Protein AF-A0A1Q7WEB6-F1 (afdb_monomer)

pLDDT: mean 89.27, std 8.15, range [55.03, 96.5]

Mean predicted aligned error: 5.48 Å

Structure (mmCIF, N/CA/C/O backbone):
data_AF-A0A1Q7WEB6-F1
#
_entry.id   AF-A0A1Q7WEB6-F1
#
loop_
_atom_site.group_PDB
_atom_site.id
_atom_site.type_symbol
_atom_site.label_atom_id
_atom_site.label_alt_id
_atom_site.label_comp_id
_atom_site.label_asym_id
_atom_site.label_entity_id
_atom_site.label_seq_id
_atom_site.pdbx_PDB_ins_code
_atom_site.Cartn_x
_atom_site.Cartn_y
_atom_site.Cartn_z
_atom_site.occupancy
_atom_site.B_iso_or_equiv
_atom_site.auth_seq_id
_atom_site.auth_comp_id
_atom_site.auth_asym_id
_atom_site.auth_atom_id
_atom_site.pdbx_PDB_model_num
ATOM 1 N N . MET A 1 1 ? 14.127 -19.892 -18.894 1.00 55.59 1 MET A N 1
ATOM 2 C CA . MET A 1 1 ? 14.675 -19.316 -17.646 1.00 55.59 1 MET A CA 1
ATOM 3 C C . MET A 1 1 ? 16.144 -19.717 -17.488 1.00 55.59 1 MET A C 1
ATOM 5 O O . MET A 1 1 ? 16.453 -20.627 -16.736 1.00 55.59 1 MET A O 1
ATOM 9 N N . ARG A 1 2 ? 17.054 -19.135 -18.277 1.00 55.56 2 ARG A N 1
ATOM 10 C CA . ARG A 1 2 ? 18.505 -19.383 -18.141 1.00 55.56 2 ARG A CA 1
ATOM 11 C C . ARG A 1 2 ? 19.378 -18.176 -18.526 1.00 55.56 2 ARG A C 1
ATOM 13 O O . ARG A 1 2 ? 20.579 -18.336 -18.559 1.00 55.56 2 ARG A O 1
ATOM 20 N N . GLY A 1 3 ? 18.777 -17.007 -18.795 1.00 78.19 3 GLY A N 1
ATOM 21 C CA . GLY A 1 3 ? 19.491 -15.798 -19.241 1.00 78.19 3 GLY A CA 1
ATOM 22 C C . GLY A 1 3 ? 19.428 -14.608 -18.278 1.00 78.19 3 GLY A C 1
ATOM 23 O O . GLY A 1 3 ? 20.359 -13.831 -18.250 1.00 78.19 3 GLY A O 1
ATOM 24 N N . ILE A 1 4 ? 18.409 -14.502 -17.411 1.00 83.44 4 ILE A N 1
ATOM 25 C CA . ILE A 1 4 ? 18.219 -13.310 -16.551 1.00 83.44 4 ILE A CA 1
ATOM 26 C C . ILE A 1 4 ? 19.431 -13.049 -15.643 1.00 83.44 4 ILE A C 1
ATOM 28 O O . ILE A 1 4 ? 19.834 -11.904 -15.470 1.00 83.44 4 ILE A O 1
ATOM 32 N N . ILE A 1 5 ? 20.013 -14.104 -15.059 1.00 87.19 5 ILE A N 1
ATOM 33 C CA . ILE A 1 5 ? 21.192 -13.957 -14.194 1.00 87.19 5 ILE A CA 1
ATOM 34 C C . ILE A 1 5 ? 22.428 -13.592 -15.022 1.00 87.19 5 ILE A C 1
ATOM 36 O O . ILE A 1 5 ? 23.179 -12.717 -14.607 1.00 87.19 5 ILE A O 1
ATOM 40 N N . ASP A 1 6 ? 22.622 -14.215 -16.184 1.00 90.56 6 ASP A N 1
ATOM 41 C CA . ASP A 1 6 ? 23.774 -13.943 -17.051 1.00 90.56 6 ASP A CA 1
ATOM 42 C C . ASP A 1 6 ? 23.718 -12.515 -17.620 1.00 90.56 6 ASP A C 1
ATOM 44 O O . ASP A 1 6 ? 24.719 -11.799 -17.578 1.00 90.56 6 ASP A O 1
ATOM 48 N N . ASP A 1 7 ? 22.535 -12.073 -18.057 1.00 87.38 7 ASP A N 1
ATOM 49 C CA . ASP A 1 7 ? 22.266 -10.708 -18.513 1.00 87.38 7 ASP A CA 1
ATOM 50 C C . ASP A 1 7 ? 22.545 -9.708 -17.381 1.00 87.38 7 ASP A C 1
ATOM 52 O O . ASP A 1 7 ? 23.310 -8.762 -17.565 1.00 87.38 7 ASP A O 1
ATOM 56 N N . TYR A 1 8 ? 22.025 -9.967 -16.173 1.00 87.94 8 TYR A N 1
ATOM 57 C CA . TYR A 1 8 ? 22.256 -9.117 -15.002 1.00 87.94 8 TYR A CA 1
ATOM 58 C C . TYR A 1 8 ? 23.740 -9.024 -14.610 1.00 87.94 8 TYR A C 1
ATOM 60 O O . TYR A 1 8 ? 24.240 -7.934 -14.337 1.00 87.94 8 TYR A O 1
ATOM 68 N N . VAL A 1 9 ? 24.466 -10.149 -14.591 1.00 92.69 9 VAL A N 1
ATOM 69 C CA . VAL A 1 9 ? 25.911 -10.187 -14.287 1.00 92.69 9 VAL A CA 1
ATOM 70 C C . VAL A 1 9 ? 26.729 -9.480 -15.380 1.00 92.69 9 VAL A C 1
ATOM 72 O O . VAL A 1 9 ? 27.786 -8.899 -15.101 1.00 92.69 9 VAL A O 1
ATOM 75 N N . GLY A 1 10 ? 26.244 -9.503 -16.624 1.00 92.75 10 GLY A N 1
ATOM 76 C CA . GLY A 1 10 ? 26.824 -8.790 -17.759 1.00 92.75 10 GLY A CA 1
ATOM 77 C C . GLY A 1 10 ? 26.632 -7.271 -17.708 1.00 92.75 10 GLY A C 1
ATOM 78 O O . GLY A 1 10 ? 27.505 -6.542 -18.193 1.00 92.75 10 GLY A O 1
ATOM 79 N N . THR A 1 11 ? 25.548 -6.783 -17.098 1.00 92.38 11 THR A N 1
ATOM 80 C CA . THR A 1 11 ? 25.208 -5.355 -17.028 1.00 92.38 11 THR A CA 1
ATOM 81 C C . THR A 1 11 ? 26.293 -4.533 -16.330 1.00 92.38 11 THR A C 1
ATOM 83 O O . THR A 1 11 ? 26.743 -4.834 -15.224 1.00 92.38 11 THR A O 1
ATOM 86 N N . LYS A 1 12 ? 26.737 -3.458 -16.995 1.00 93.25 12 LYS A N 1
ATOM 87 C CA . LYS A 1 12 ? 27.747 -2.515 -16.474 1.00 93.25 12 LYS A CA 1
ATOM 88 C C . LYS A 1 12 ? 27.175 -1.153 -16.086 1.00 93.25 12 LYS A C 1
ATOM 90 O O . LYS A 1 12 ? 27.817 -0.432 -15.330 1.00 93.25 12 LYS A O 1
ATOM 95 N N . ASP A 1 13 ? 25.994 -0.809 -16.593 1.00 91.88 13 ASP A N 1
ATOM 96 C CA . ASP A 1 13 ? 25.317 0.465 -16.345 1.00 91.88 13 ASP A CA 1
ATOM 97 C C . ASP A 1 13 ? 24.003 0.219 -15.595 1.00 91.88 13 ASP A C 1
ATOM 99 O O . ASP A 1 13 ? 23.059 -0.329 -16.154 1.00 91.88 13 ASP A O 1
ATOM 103 N N . PHE A 1 14 ? 23.951 0.657 -14.337 1.00 91.19 14 PHE A N 1
ATOM 104 C CA . PHE A 1 14 ? 22.766 0.587 -13.473 1.00 91.19 14 PHE A CA 1
ATOM 105 C C . PHE A 1 14 ? 22.119 1.964 -13.248 1.00 91.19 14 PHE A C 1
ATOM 107 O O . PHE A 1 14 ? 21.336 2.145 -12.318 1.00 91.19 14 PHE A O 1
ATOM 114 N N . SER A 1 15 ? 22.446 2.963 -14.077 1.00 93.94 15 SER A N 1
ATOM 115 C CA . SER A 1 15 ? 21.896 4.322 -13.947 1.00 93.94 15 SER A CA 1
ATOM 116 C C . SER A 1 15 ? 20.434 4.446 -14.393 1.00 93.94 15 SER A C 1
ATOM 118 O O . SER A 1 15 ? 19.784 5.449 -14.096 1.00 93.94 15 SER A O 1
ATOM 120 N N . ARG A 1 16 ? 19.900 3.434 -15.087 1.00 88.69 16 ARG A N 1
ATOM 121 C CA . ARG A 1 16 ? 18.521 3.392 -15.584 1.00 88.69 16 ARG A CA 1
ATOM 122 C C . ARG A 1 16 ? 17.807 2.130 -15.112 1.00 88.69 16 ARG A C 1
ATOM 124 O O . ARG A 1 16 ? 18.404 1.060 -15.054 1.00 88.69 16 ARG A O 1
ATOM 131 N N . ALA A 1 17 ? 16.512 2.248 -14.839 1.00 87.81 17 ALA A N 1
ATOM 132 C CA . ALA A 1 17 ? 15.658 1.084 -14.636 1.00 87.81 17 ALA A CA 1
ATOM 133 C C . ALA A 1 17 ? 15.267 0.488 -15.998 1.00 87.81 17 ALA A C 1
ATOM 135 O O . ALA A 1 17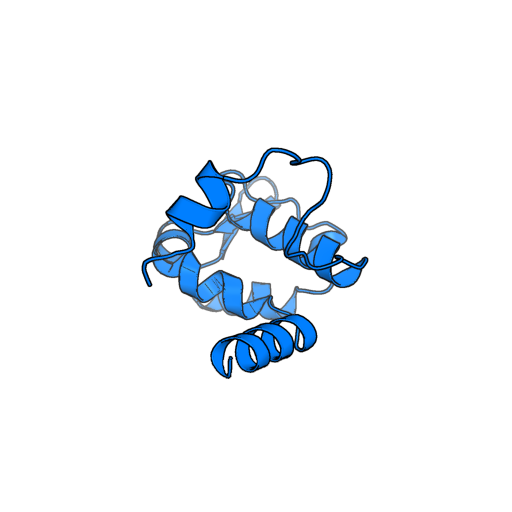 ? 14.751 1.206 -16.855 1.00 87.81 17 ALA A O 1
ATOM 136 N N . GLU A 1 18 ? 15.492 -0.811 -16.196 1.00 85.56 18 GLU A N 1
ATOM 137 C CA . GLU A 1 18 ? 15.058 -1.524 -17.410 1.00 85.56 18 GLU A CA 1
ATOM 138 C C . GLU A 1 18 ? 13.547 -1.775 -17.421 1.00 85.56 18 GLU A C 1
ATOM 140 O O . GLU A 1 18 ? 12.896 -1.700 -18.462 1.00 85.56 18 GLU A O 1
ATOM 145 N N . VAL A 1 19 ? 12.982 -2.036 -16.242 1.00 85.81 19 VAL A N 1
ATOM 146 C CA . VAL A 1 19 ? 11.549 -2.232 -16.029 1.00 85.81 19 VAL A CA 1
ATOM 147 C C . VAL A 1 19 ? 11.118 -1.344 -14.874 1.00 85.81 19 VAL A C 1
ATOM 149 O O . VAL A 1 19 ? 11.743 -1.328 -13.814 1.00 85.81 19 VAL A O 1
ATOM 152 N N . GLY A 1 20 ? 10.039 -0.596 -15.074 1.00 88.19 20 GLY A N 1
ATOM 153 C CA . GLY A 1 20 ? 9.506 0.298 -14.061 1.00 88.19 20 GLY A CA 1
ATOM 154 C C . GLY A 1 20 ? 8.042 0.621 -14.301 1.00 88.19 20 GLY A C 1
ATOM 155 O O . GLY A 1 20 ? 7.513 0.454 -15.399 1.00 88.19 20 GLY A O 1
ATOM 156 N N . TYR A 1 21 ? 7.395 1.102 -13.247 1.00 88.62 21 TYR A N 1
ATOM 157 C CA . TYR A 1 21 ? 6.023 1.580 -13.284 1.00 88.62 21 TYR A CA 1
ATOM 158 C C . TYR A 1 21 ? 5.964 2.928 -12.577 1.00 88.62 21 TYR A C 1
ATOM 160 O O . TYR A 1 21 ? 6.325 3.041 -11.403 1.00 88.62 21 TYR A O 1
ATOM 168 N N . LEU A 1 22 ? 5.551 3.962 -13.309 1.00 91.81 22 LEU A N 1
ATOM 169 C CA . LEU A 1 22 ? 5.429 5.299 -12.749 1.00 91.81 22 LEU A CA 1
ATOM 170 C C . LEU A 1 22 ? 4.170 5.364 -11.880 1.00 91.81 22 LEU A C 1
ATOM 172 O O . LEU A 1 22 ? 3.056 5.148 -12.363 1.00 91.81 22 LEU A O 1
ATOM 176 N N . LEU A 1 23 ? 4.370 5.664 -10.599 1.00 94.75 23 LEU A N 1
ATOM 177 C CA . LEU A 1 23 ? 3.284 5.870 -9.648 1.00 94.75 23 LEU A CA 1
ATOM 178 C C . LEU A 1 23 ? 2.766 7.296 -9.811 1.00 94.75 23 LEU A C 1
ATOM 180 O O . LEU A 1 23 ? 3.527 8.239 -9.602 1.00 94.75 23 LEU A O 1
ATOM 184 N N . ASP A 1 24 ? 1.496 7.450 -10.166 1.00 95.25 24 ASP A N 1
ATOM 185 C CA . ASP A 1 24 ? 0.777 8.716 -10.008 1.00 95.25 24 ASP A CA 1
ATOM 186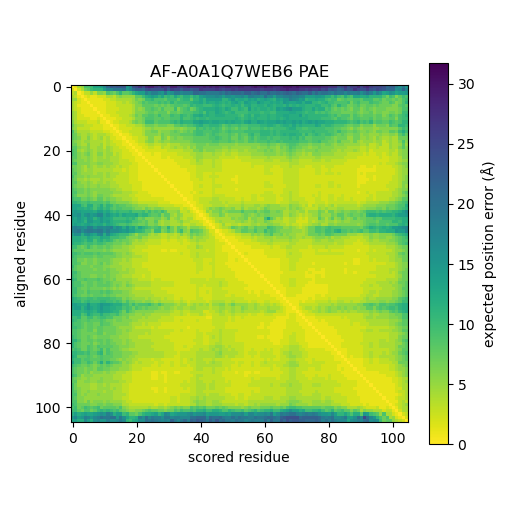 C C . ASP A 1 24 ? 0.356 8.913 -8.539 1.00 95.25 24 ASP A C 1
ATOM 188 O O . ASP A 1 24 ? 0.750 8.145 -7.659 1.00 95.25 24 ASP A O 1
ATOM 192 N N . ASP A 1 25 ? -0.406 9.967 -8.254 1.00 95.00 25 ASP A N 1
ATOM 193 C CA . ASP A 1 25 ? -0.870 10.249 -6.893 1.00 95.00 25 ASP A CA 1
ATOM 194 C C . ASP A 1 25 ? -1.760 9.142 -6.309 1.00 95.00 25 ASP A C 1
ATOM 196 O O . ASP A 1 25 ? -1.630 8.831 -5.124 1.00 95.00 25 ASP A O 1
ATOM 200 N N . ASP A 1 26 ? -2.601 8.495 -7.123 1.00 94.56 26 ASP A N 1
ATOM 201 C CA . ASP A 1 26 ? -3.485 7.414 -6.667 1.00 94.56 26 ASP A CA 1
ATOM 202 C C . ASP A 1 26 ? -2.674 6.168 -6.284 1.00 94.56 26 ASP A C 1
ATOM 204 O O . ASP A 1 26 ? -2.853 5.607 -5.201 1.00 94.56 26 ASP A O 1
ATOM 208 N N . GLU A 1 27 ? -1.704 5.764 -7.107 1.00 96.50 27 GLU A N 1
ATOM 209 C CA . GLU A 1 27 ? -0.851 4.618 -6.765 1.00 96.50 27 GLU A CA 1
ATOM 210 C C . GLU A 1 27 ? 0.105 4.915 -5.619 1.00 96.50 27 GLU A C 1
ATOM 212 O O . GLU A 1 27 ? 0.419 4.022 -4.828 1.00 96.50 27 GLU A O 1
ATOM 217 N N . ARG A 1 28 ? 0.582 6.161 -5.506 1.00 95.25 28 ARG A N 1
ATOM 218 C CA . ARG A 1 28 ? 1.363 6.582 -4.339 1.00 95.25 28 ARG A CA 1
ATOM 219 C C . ARG A 1 28 ? 0.528 6.448 -3.070 1.00 95.25 28 ARG A C 1
ATOM 221 O O . ARG A 1 28 ? 1.027 5.876 -2.104 1.00 95.25 28 ARG A O 1
ATOM 228 N N . ALA A 1 29 ? -0.732 6.886 -3.081 1.00 94.31 29 ALA A N 1
ATOM 229 C CA . ALA A 1 29 ? -1.635 6.735 -1.942 1.00 94.31 29 ALA A CA 1
ATOM 230 C C . ALA A 1 29 ? -1.879 5.257 -1.589 1.00 94.31 29 ALA A C 1
ATOM 232 O O . ALA A 1 29 ? -1.728 4.879 -0.428 1.00 94.31 29 ALA A O 1
ATOM 233 N N .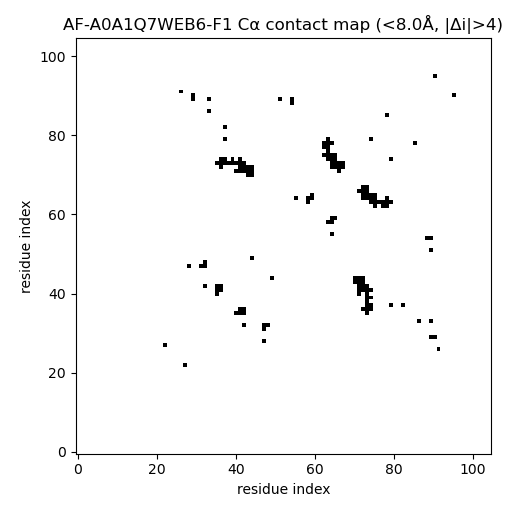 ARG A 1 30 ? -2.154 4.396 -2.581 1.00 95.38 30 ARG A N 1
ATOM 234 C CA . ARG A 1 30 ? -2.302 2.937 -2.381 1.00 95.38 30 ARG A CA 1
ATOM 235 C C . ARG A 1 30 ? -1.045 2.307 -1.794 1.00 95.38 30 ARG A C 1
ATOM 237 O O . ARG A 1 30 ? -1.131 1.489 -0.881 1.00 95.38 30 ARG A O 1
ATOM 244 N N . ARG A 1 31 ? 0.133 2.685 -2.301 1.00 94.31 31 ARG A N 1
ATOM 245 C CA . ARG A 1 31 ? 1.417 2.204 -1.784 1.00 94.31 31 ARG A CA 1
ATOM 246 C C . ARG A 1 31 ? 1.607 2.606 -0.326 1.00 94.31 31 ARG A C 1
ATOM 248 O O . ARG A 1 31 ? 1.965 1.744 0.468 1.00 94.31 31 ARG A O 1
ATOM 255 N N . ILE A 1 32 ? 1.378 3.875 0.015 1.00 93.44 32 ILE A N 1
ATOM 256 C CA . ILE A 1 32 ? 1.518 4.367 1.393 1.00 93.44 32 ILE A CA 1
ATOM 257 C C . ILE A 1 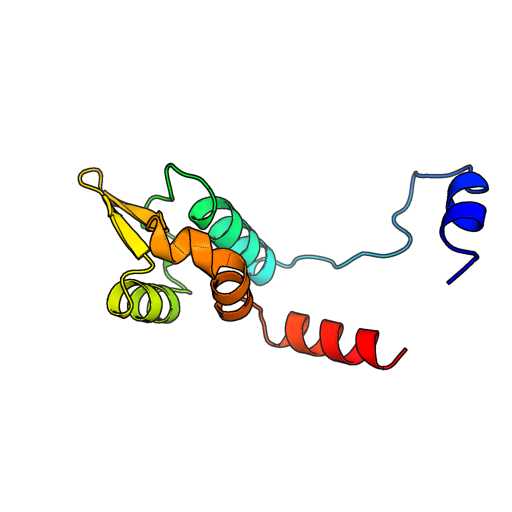32 ? 0.559 3.605 2.310 1.00 93.44 32 ILE A C 1
ATOM 259 O O . ILE A 1 32 ? 1.005 3.048 3.306 1.00 93.44 32 ILE A O 1
ATOM 263 N N . LEU A 1 33 ? -0.715 3.484 1.925 1.00 93.50 33 LEU A N 1
ATOM 264 C CA . LEU A 1 33 ? -1.719 2.720 2.665 1.00 93.50 33 LEU A CA 1
ATOM 265 C C . LEU A 1 33 ? -1.260 1.283 2.953 1.00 93.50 33 LEU A C 1
ATOM 267 O O . LEU A 1 33 ? -1.257 0.851 4.104 1.00 93.50 33 LEU A O 1
ATOM 271 N N . MET A 1 34 ? -0.862 0.539 1.916 1.00 92.25 34 MET A N 1
ATOM 272 C CA . MET A 1 34 ? -0.431 -0.854 2.066 1.00 92.25 34 MET A CA 1
ATOM 273 C C . MET A 1 34 ? 0.830 -0.968 2.926 1.00 92.25 34 MET A C 1
ATOM 275 O O . MET A 1 34 ? 0.902 -1.835 3.792 1.00 92.25 34 MET A O 1
ATOM 279 N N . GLN A 1 35 ? 1.813 -0.087 2.719 1.00 91.44 35 GLN A N 1
ATOM 280 C CA . GLN A 1 35 ? 3.034 -0.069 3.524 1.00 91.44 35 GLN A CA 1
ATOM 281 C C . GLN A 1 35 ? 2.731 0.199 4.996 1.00 91.44 35 GLN A C 1
ATOM 283 O O . GLN A 1 35 ? 3.311 -0.460 5.853 1.00 91.44 35 GLN A O 1
ATOM 288 N N . SER A 1 36 ? 1.813 1.116 5.288 1.00 90.38 36 SER A N 1
ATOM 289 C CA . SER A 1 36 ? 1.409 1.413 6.655 1.00 90.38 36 SER A CA 1
ATOM 290 C C . SER A 1 36 ? 0.611 0.285 7.310 1.00 90.38 36 SER A C 1
ATOM 292 O O . SER A 1 36 ? 0.855 -0.026 8.469 1.00 90.38 36 SER A O 1
ATOM 294 N N . LEU A 1 37 ? -0.300 -0.376 6.586 1.00 87.44 37 LEU A N 1
ATOM 295 C CA . LEU A 1 37 ? -1.059 -1.517 7.121 1.00 87.44 37 LEU A CA 1
ATOM 296 C C . LEU A 1 37 ? -0.168 -2.717 7.468 1.00 87.44 37 LEU A C 1
ATOM 298 O O . LEU A 1 37 ? -0.459 -3.440 8.418 1.00 87.44 37 LEU A O 1
ATOM 302 N N . LEU A 1 38 ? 0.907 -2.928 6.702 1.00 84.06 38 LEU A N 1
ATOM 303 C CA . LEU A 1 38 ? 1.874 -4.008 6.928 1.00 84.06 38 LEU A CA 1
ATOM 304 C C . LEU A 1 38 ? 2.880 -3.696 8.049 1.00 84.06 38 LEU A C 1
ATOM 306 O O 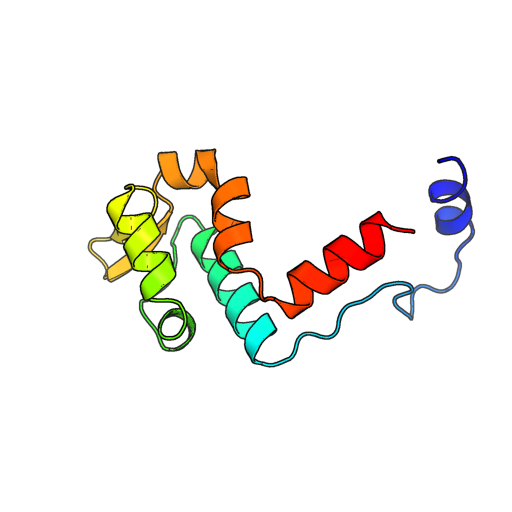. LEU A 1 38 ? 3.618 -4.586 8.472 1.00 84.06 38 LEU A O 1
ATOM 310 N N . GLN A 1 39 ? 2.928 -2.457 8.544 1.00 85.44 39 GLN A N 1
ATOM 311 C CA . GLN A 1 39 ? 3.701 -2.122 9.737 1.00 85.44 39 GLN A CA 1
ATOM 312 C C . GLN A 1 39 ? 2.939 -2.546 10.993 1.00 85.44 39 GLN A C 1
ATOM 314 O O . GLN A 1 39 ? 1.734 -2.343 11.108 1.00 85.44 39 GLN A O 1
ATOM 319 N N . SER A 1 40 ? 3.655 -3.075 11.988 1.00 77.31 40 SER A N 1
ATOM 320 C CA . SER A 1 40 ? 3.053 -3.534 13.250 1.00 77.31 40 SER A CA 1
ATOM 321 C C . SER A 1 40 ? 2.336 -2.426 14.034 1.00 77.31 40 SER A C 1
ATOM 323 O O . SER A 1 40 ? 1.404 -2.709 14.788 1.00 77.31 40 SER A O 1
ATOM 325 N N . ALA A 1 41 ? 2.762 -1.172 13.860 1.00 80.81 41 ALA A N 1
ATOM 326 C CA . ALA A 1 41 ? 2.138 -0.001 14.469 1.00 80.81 41 ALA A CA 1
ATOM 327 C C . ALA A 1 41 ? 0.853 0.454 13.747 1.00 80.81 41 ALA A C 1
ATOM 329 O O . ALA A 1 41 ? 0.031 1.130 14.357 1.00 80.81 41 ALA A O 1
ATOM 330 N N . GLY A 1 42 ? 0.654 0.065 12.482 1.00 86.56 42 GLY A N 1
ATOM 331 C CA . GLY A 1 42 ? -0.453 0.542 11.653 1.00 86.56 42 GLY A CA 1
ATOM 332 C C . GLY A 1 42 ? -0.304 1.992 11.185 1.00 86.56 42 GLY A C 1
ATOM 333 O O . GLY A 1 42 ? 0.800 2.520 11.063 1.00 86.56 42 GLY A O 1
ATOM 334 N N . MET A 1 43 ? -1.438 2.636 10.907 1.00 87.44 43 MET A N 1
ATOM 335 C CA . MET A 1 43 ? -1.535 4.048 10.510 1.00 87.44 43 MET A CA 1
ATOM 336 C C . MET A 1 43 ? -2.604 4.792 11.287 1.00 87.44 43 MET A C 1
ATOM 338 O O . MET A 1 43 ? -3.609 4.216 11.684 1.00 87.44 43 MET A O 1
ATOM 342 N N . GLU A 1 44 ? -2.446 6.105 11.414 1.00 86.19 44 GLU A N 1
ATOM 343 C CA . GLU A 1 44 ? -3.552 6.963 11.826 1.00 86.19 44 GLU A CA 1
ATOM 344 C C . GLU A 1 44 ? -4.648 6.955 10.755 1.00 86.19 44 GLU A C 1
ATOM 346 O O . GLU A 1 44 ? -4.378 6.829 9.555 1.00 86.19 44 GLU A O 1
ATOM 351 N N . GLN A 1 45 ? -5.900 7.133 11.178 1.00 76.69 45 GLN A N 1
ATOM 352 C CA . GLN A 1 45 ? -7.032 7.280 10.267 1.00 76.69 45 GLN A CA 1
ATOM 353 C C . GLN A 1 45 ? -7.014 8.685 9.627 1.00 76.69 45 GLN A C 1
ATOM 355 O O . GLN A 1 45 ? -7.793 9.571 9.964 1.00 76.69 45 GLN A O 1
ATOM 360 N N . GLY A 1 46 ? -6.046 8.906 8.737 1.00 80.88 46 GLY A N 1
ATOM 361 C CA . GLY A 1 46 ? -5.774 10.183 8.078 1.00 80.88 46 GLY A CA 1
ATOM 362 C C . GLY A 1 46 ? -6.276 10.254 6.634 1.00 80.88 46 GLY A C 1
ATOM 363 O O . GLY A 1 46 ? -6.969 9.365 6.135 1.00 80.88 46 GLY A O 1
ATOM 364 N N . ASP A 1 47 ? -5.885 11.317 5.928 1.00 79.56 47 ASP A N 1
ATOM 365 C CA . ASP A 1 47 ? -6.331 11.594 4.553 1.00 79.56 47 ASP A CA 1
ATOM 366 C C . ASP A 1 47 ? -6.009 10.471 3.562 1.00 79.56 47 ASP A C 1
ATOM 368 O O . ASP A 1 47 ? -6.804 10.204 2.663 1.00 79.56 47 ASP A O 1
ATOM 372 N N . VAL A 1 48 ? -4.894 9.762 3.761 1.00 83.12 48 VAL A N 1
ATOM 373 C CA . VAL A 1 48 ? -4.492 8.632 2.909 1.00 83.12 48 VAL A CA 1
ATOM 374 C C . VAL A 1 48 ? -5.468 7.458 3.018 1.00 83.12 48 VAL A C 1
ATOM 376 O O . VAL A 1 48 ? -5.666 6.755 2.034 1.00 83.12 48 VAL A O 1
ATOM 379 N N . ALA A 1 49 ? -6.111 7.248 4.170 1.00 87.12 49 ALA A N 1
ATOM 380 C CA . ALA A 1 49 ? -7.042 6.139 4.380 1.00 87.12 49 ALA A CA 1
ATOM 381 C C . ALA A 1 49 ? -8.451 6.426 3.836 1.00 87.12 49 ALA A C 1
ATOM 383 O O . ALA A 1 49 ? -9.172 5.492 3.480 1.00 87.12 49 ALA A O 1
ATOM 384 N N . LYS A 1 50 ? -8.846 7.706 3.743 1.00 90.12 50 LYS A N 1
ATOM 385 C CA . LYS A 1 50 ? -10.211 8.124 3.368 1.00 90.12 50 LYS A CA 1
ATOM 386 C C . LYS A 1 50 ? -10.715 7.500 2.057 1.00 90.12 50 LYS A C 1
ATOM 388 O O . LYS A 1 50 ? -11.836 6.993 2.062 1.00 90.12 50 LYS A O 1
ATOM 393 N N . PRO A 1 51 ? -9.936 7.459 0.956 1.00 92.31 51 PRO A N 1
ATOM 394 C CA . PRO A 1 51 ? -10.397 6.865 -0.301 1.00 92.31 51 PRO A CA 1
ATOM 395 C C . PRO A 1 51 ? -10.622 5.348 -0.232 1.00 92.31 51 PRO A C 1
ATOM 397 O O . PRO A 1 51 ? -11.265 4.788 -1.116 1.00 92.31 51 PRO A O 1
ATOM 400 N N . PHE A 1 52 ? -10.094 4.682 0.799 1.00 93.31 52 PHE A N 1
ATOM 401 C CA . PHE A 1 52 ? -10.089 3.226 0.940 1.00 93.31 52 PHE A CA 1
ATOM 402 C C . PHE A 1 52 ? -10.968 2.728 2.094 1.00 93.31 52 PHE A C 1
ATOM 404 O O . PHE A 1 52 ? -10.879 1.559 2.473 1.00 93.31 52 PHE A O 1
ATOM 411 N N . GLY A 1 53 ? -11.816 3.602 2.651 1.00 93.12 53 GLY A N 1
ATOM 412 C CA . GLY A 1 53 ? -12.679 3.286 3.792 1.00 93.12 53 GLY A CA 1
ATOM 413 C C . GLY A 1 53 ? -13.519 2.029 3.570 1.00 93.12 53 GLY A C 1
ATOM 414 O O . GLY A 1 53 ? -13.515 1.144 4.412 1.00 93.12 53 GLY A O 1
ATOM 415 N N . ALA A 1 54 ? -14.124 1.871 2.389 1.00 94.38 54 ALA A N 1
ATOM 416 C CA . ALA A 1 54 ? -14.943 0.697 2.083 1.00 94.38 54 ALA A CA 1
ATOM 417 C C . ALA A 1 54 ? -14.152 -0.626 2.139 1.00 94.38 54 ALA A C 1
ATOM 419 O O . ALA A 1 54 ? -14.646 -1.633 2.644 1.00 94.38 54 ALA A O 1
ATOM 420 N N . GLN A 1 55 ? -12.916 -0.648 1.631 1.00 95.19 55 GLN A N 1
ATOM 421 C CA . GLN A 1 55 ? -12.048 -1.823 1.711 1.00 95.19 55 GLN A CA 1
ATOM 422 C C . GLN A 1 55 ? -11.617 -2.095 3.156 1.00 95.19 55 GLN A C 1
ATOM 424 O O . GLN A 1 55 ? -11.606 -3.252 3.574 1.00 95.19 55 GLN A O 1
ATOM 429 N N . LEU A 1 56 ? -11.293 -1.047 3.919 1.00 94.19 56 LEU A N 1
ATOM 430 C CA . LEU A 1 56 ? -10.937 -1.163 5.335 1.00 94.19 56 LEU A CA 1
ATOM 431 C C . LEU A 1 56 ? -12.111 -1.698 6.162 1.00 94.19 56 LEU A C 1
ATOM 433 O O . LEU A 1 56 ? -11.915 -2.621 6.947 1.00 94.19 56 LEU A O 1
ATOM 437 N N . ASP A 1 57 ? -13.329 -1.216 5.926 1.00 94.56 57 ASP A N 1
ATOM 438 C CA . ASP A 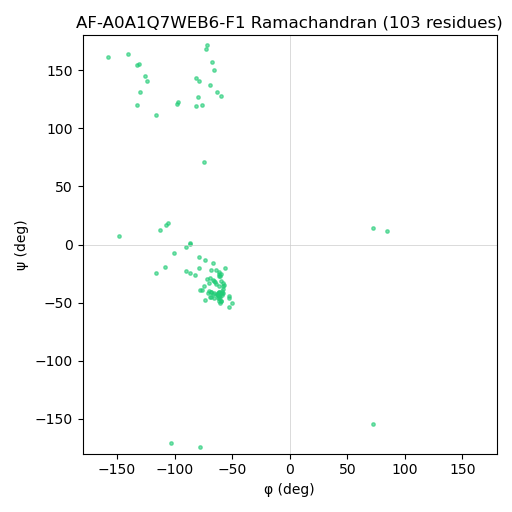1 57 ? -14.547 -1.696 6.587 1.00 94.56 57 ASP A CA 1
ATOM 439 C C . ASP A 1 57 ? -14.785 -3.187 6.317 1.00 94.56 57 ASP A C 1
ATOM 441 O O . ASP A 1 57 ? -15.096 -3.954 7.230 1.00 94.56 57 ASP A O 1
ATOM 445 N N . LEU A 1 58 ? -14.567 -3.639 5.077 1.00 95.81 58 LEU A N 1
ATOM 446 C CA . LEU A 1 58 ? -14.665 -5.055 4.709 1.00 95.81 58 LEU A CA 1
ATOM 447 C C . LEU A 1 58 ? -13.614 -5.937 5.394 1.00 95.81 58 LEU A C 1
ATOM 449 O O . LEU A 1 58 ? -13.879 -7.121 5.628 1.00 95.81 58 LEU A O 1
ATOM 453 N N . LEU A 1 59 ? -12.426 -5.398 5.667 1.00 94.94 59 LEU A N 1
ATOM 454 C CA . LEU A 1 59 ? -11.365 -6.093 6.395 1.00 94.94 59 LEU A CA 1
ATOM 455 C C . LEU A 1 59 ? -11.636 -6.101 7.903 1.00 94.94 59 LEU A C 1
ATOM 457 O O . LEU A 1 59 ? -11.442 -7.133 8.543 1.00 94.94 59 LEU A O 1
ATOM 461 N N . MET A 1 60 ? -12.151 -5.001 8.457 1.00 95.06 60 MET A N 1
ATOM 462 C CA . MET A 1 60 ? -12.588 -4.921 9.854 1.00 95.06 60 MET A CA 1
ATOM 463 C C . MET A 1 60 ? -13.734 -5.895 10.134 1.00 95.06 60 MET A C 1
ATOM 465 O O . MET A 1 60 ? -13.684 -6.643 11.105 1.00 95.06 60 MET A O 1
ATOM 469 N N . ALA A 1 61 ? -14.721 -5.982 9.237 1.00 96.25 61 ALA A N 1
ATOM 470 C CA . ALA A 1 61 ? -15.821 -6.941 9.349 1.00 96.25 61 ALA A CA 1
ATOM 471 C C . ALA A 1 61 ? -15.356 -8.411 9.325 1.00 96.25 61 ALA A C 1
ATOM 473 O O . ALA A 1 61 ? -16.054 -9.287 9.830 1.00 96.25 61 ALA A O 1
ATOM 474 N N . ARG A 1 62 ? -14.180 -8.686 8.745 1.00 95.06 62 ARG A N 1
ATOM 475 C CA . ARG A 1 62 ? -13.532 -10.009 8.738 1.00 95.06 62 ARG A CA 1
ATOM 476 C C . ARG A 1 62 ? -12.592 -10.236 9.924 1.00 95.06 62 ARG A C 1
ATOM 478 O O . ARG A 1 62 ? -12.014 -11.309 10.017 1.00 95.06 62 ARG A O 1
ATOM 485 N N . GLY A 1 63 ? -12.405 -9.245 10.796 1.00 95.56 63 GLY A N 1
ATOM 486 C CA . GLY A 1 63 ? -11.443 -9.310 11.899 1.00 95.56 63 GLY A CA 1
ATOM 487 C C . GLY A 1 63 ? -9.978 -9.215 11.459 1.00 95.56 63 GLY A C 1
ATOM 488 O O . GLY A 1 63 ? -9.083 -9.527 12.239 1.00 95.56 63 GLY A O 1
ATOM 489 N N . PHE A 1 64 ? -9.704 -8.797 10.220 1.00 95.38 64 PHE A N 1
ATOM 490 C CA . PHE A 1 64 ? -8.338 -8.698 9.687 1.00 95.38 64 PHE A CA 1
ATOM 491 C C . PHE A 1 64 ? -7.680 -7.359 10.009 1.00 95.38 64 PHE A C 1
ATOM 493 O O . PHE A 1 64 ? -6.457 -7.265 10.044 1.00 95.38 64 PHE A O 1
ATOM 500 N N . VAL A 1 65 ? -8.486 -6.327 10.241 1.00 94.50 65 VAL A N 1
ATOM 501 C CA . VAL A 1 65 ? -8.039 -4.992 10.631 1.00 94.50 65 VAL A CA 1
ATOM 502 C C . VAL A 1 65 ? -8.721 -4.619 11.939 1.00 94.50 65 VAL A C 1
ATOM 504 O O . VAL A 1 65 ? -9.898 -4.917 12.131 1.00 94.50 65 VAL A O 1
ATOM 507 N N . GLU A 1 66 ? -7.984 -3.962 12.825 1.00 93.62 66 GLU A N 1
ATOM 508 C CA . GLU A 1 66 ? -8.497 -3.428 14.083 1.00 93.62 66 GLU A CA 1
ATOM 509 C C . GLU A 1 66 ? -8.071 -1.971 14.274 1.00 93.62 66 GLU A C 1
ATOM 511 O O . GLU A 1 66 ? -7.046 -1.534 13.740 1.00 93.62 66 GLU A O 1
ATOM 516 N N . THR A 1 67 ? -8.852 -1.244 15.073 1.00 92.38 67 THR A N 1
ATOM 517 C CA . THR A 1 67 ? -8.475 0.075 15.582 1.00 92.38 67 THR A CA 1
ATOM 518 C C . THR A 1 67 ? -7.897 -0.085 16.984 1.00 92.38 67 THR A C 1
ATOM 520 O O . THR A 1 67 ? -8.561 -0.627 17.869 1.00 92.38 67 THR A O 1
ATOM 523 N N . THR A 1 68 ? -6.666 0.372 17.199 1.00 89.06 68 THR A N 1
ATOM 524 C CA . THR A 1 68 ? -6.012 0.335 18.509 1.00 89.06 68 THR A CA 1
ATOM 525 C C . THR A 1 68 ? -6.618 1.366 19.459 1.00 89.06 68 THR A C 1
ATOM 527 O O . THR A 1 68 ? -7.345 2.276 19.055 1.00 89.06 68 THR A O 1
ATOM 530 N N . THR A 1 69 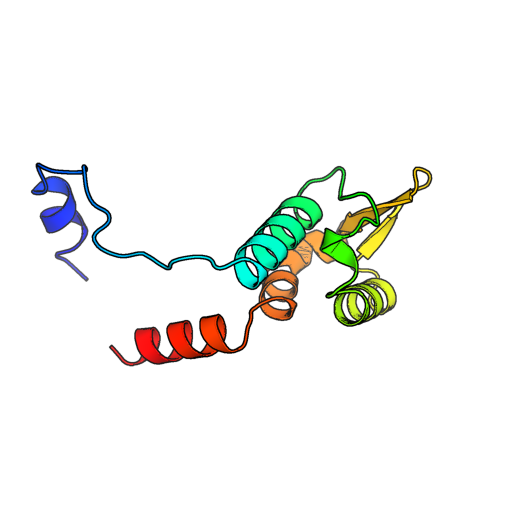? -6.283 1.262 20.744 1.00 86.31 69 THR A N 1
ATOM 531 C CA . THR A 1 69 ? -6.687 2.230 21.773 1.00 86.31 69 THR A CA 1
ATOM 532 C C . THR A 1 69 ? -6.198 3.652 21.494 1.00 86.31 69 THR A C 1
ATOM 534 O O . THR A 1 69 ? -6.830 4.613 21.919 1.00 86.31 69 THR A O 1
ATOM 537 N N . GLU A 1 70 ? -5.106 3.792 20.744 1.00 87.12 70 GLU A N 1
ATOM 538 C CA . GLU A 1 70 ? -4.516 5.063 20.315 1.00 87.12 70 GLU A CA 1
ATOM 539 C C . GLU A 1 70 ? -5.142 5.602 19.016 1.00 87.12 70 GLU A C 1
ATOM 541 O O . GLU A 1 70 ? -4.738 6.658 18.540 1.00 87.12 70 GLU A O 1
ATOM 546 N N . GLY A 1 71 ? -6.118 4.896 18.431 1.00 86.50 71 GLY A N 1
ATOM 547 C CA . GLY A 1 71 ? -6.797 5.305 17.198 1.00 86.50 71 GLY A CA 1
ATOM 548 C C . GLY A 1 71 ? -6.074 4.916 15.904 1.00 86.50 71 GLY A C 1
ATOM 549 O O . GLY A 1 71 ? -6.462 5.380 14.830 1.00 86.50 71 GLY A O 1
ATOM 550 N N . HIS A 1 72 ? -5.048 4.064 15.976 1.00 90.00 72 HIS A N 1
ATOM 551 C CA . HIS A 1 72 ? -4.374 3.545 14.787 1.00 90.00 72 HIS A CA 1
ATOM 552 C C . HIS A 1 72 ? -5.142 2.375 14.175 1.00 90.00 72 HIS A C 1
ATOM 554 O O . HIS A 1 72 ? -5.670 1.530 14.885 1.00 90.00 72 HIS A O 1
ATOM 560 N N . VAL A 1 73 ? -5.146 2.283 12.852 1.00 92.00 73 VAL A N 1
ATOM 561 C CA . VAL A 1 73 ? -5.674 1.167 12.072 1.00 92.00 73 VAL A CA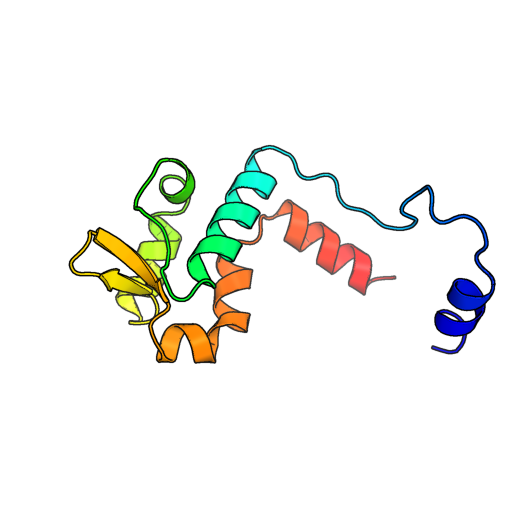 1
ATOM 562 C C . VAL A 1 73 ? -4.516 0.249 11.693 1.00 92.00 73 VAL A C 1
ATOM 564 O O . VAL A 1 73 ? -3.577 0.685 11.022 1.00 92.00 73 VAL A O 1
ATOM 567 N N . ARG A 1 74 ? -4.571 -1.025 12.092 1.00 92.69 74 ARG A N 1
ATOM 568 C CA . ARG A 1 74 ? -3.523 -2.019 11.797 1.00 92.69 74 ARG A CA 1
ATOM 569 C C . ARG A 1 74 ? -4.099 -3.384 11.448 1.00 92.69 74 ARG A C 1
ATOM 571 O O . ARG A 1 74 ? -5.251 -3.671 11.763 1.00 92.69 74 ARG A O 1
ATOM 578 N N . LEU A 1 75 ? -3.276 -4.244 10.848 1.00 94.12 75 LEU A N 1
ATOM 579 C CA . LEU A 1 75 ? -3.612 -5.659 10.703 1.00 94.12 75 LEU A CA 1
ATOM 580 C C . LEU A 1 75 ? -3.600 -6.367 12.063 1.00 94.12 75 LEU A C 1
ATOM 582 O O . LEU A 1 75 ? -2.687 -6.179 12.870 1.00 94.12 75 LEU A O 1
ATOM 586 N N . THR A 1 76 ? -4.593 -7.222 12.291 1.00 94.56 76 THR A N 1
ATOM 587 C CA . THR A 1 76 ? -4.572 -8.199 13.386 1.00 94.56 76 THR A CA 1
ATOM 588 C C . THR A 1 76 ? -3.569 -9.314 13.075 1.00 94.56 76 THR A C 1
ATOM 590 O O . THR A 1 76 ? -3.062 -9.423 11.957 1.00 94.56 76 THR A O 1
ATOM 593 N N . ALA A 1 77 ? -3.290 -10.196 14.041 1.00 93.81 77 ALA A N 1
ATOM 594 C CA . ALA A 1 77 ? -2.437 -11.363 13.793 1.00 93.81 77 ALA A CA 1
ATOM 595 C C . ALA A 1 77 ? -2.987 -12.262 12.666 1.00 93.81 77 ALA A C 1
ATOM 597 O O . ALA A 1 77 ? -2.223 -12.758 11.839 1.00 93.81 77 ALA A O 1
ATOM 598 N N . GLU A 1 78 ? -4.310 -12.429 12.602 1.00 94.62 78 GLU A N 1
ATOM 599 C CA . GLU A 1 78 ? -4.972 -13.160 11.520 1.00 94.62 78 GLU A CA 1
ATOM 600 C C . GLU A 1 78 ? -4.884 -12.396 10.193 1.00 94.62 78 GLU A C 1
ATOM 602 O O . GLU A 1 78 ? -4.490 -12.971 9.181 1.00 94.62 78 GLU A O 1
ATOM 607 N N . GLY A 1 79 ? -5.150 -11.085 10.196 1.00 93.56 79 GLY A N 1
ATOM 608 C CA . GLY A 1 79 ? -4.994 -10.253 9.002 1.00 93.56 79 GLY A CA 1
ATOM 609 C C . GLY A 1 79 ? -3.573 -10.274 8.435 1.00 93.56 79 GLY A C 1
ATOM 610 O O . GLY A 1 79 ? -3.395 -10.288 7.219 1.00 93.56 79 GLY A O 1
ATOM 611 N N . LEU A 1 80 ? -2.559 -10.343 9.301 1.00 92.06 80 LEU A N 1
ATOM 612 C CA . LEU A 1 80 ? -1.161 -10.477 8.899 1.00 92.06 80 LEU A CA 1
ATOM 613 C C . LEU A 1 80 ? -0.871 -11.851 8.276 1.00 92.06 80 LEU A C 1
ATOM 615 O O . LEU A 1 80 ? -0.183 -11.920 7.255 1.00 92.06 80 LEU A O 1
ATOM 619 N N . ALA A 1 81 ? -1.431 -12.927 8.837 1.00 93.38 81 ALA A N 1
ATOM 620 C CA . ALA A 1 81 ? -1.316 -14.276 8.277 1.00 93.38 81 ALA A CA 1
ATOM 621 C C . ALA A 1 81 ? -1.933 -14.383 6.869 1.00 93.38 81 ALA A C 1
ATOM 623 O O . ALA A 1 81 ? -1.478 -15.189 6.060 1.00 93.38 81 ALA A O 1
ATOM 624 N N . TRP A 1 82 ? -2.917 -13.532 6.561 1.00 92.56 82 TRP A N 1
ATOM 625 C CA . TRP A 1 82 ? -3.564 -13.424 5.249 1.00 92.56 82 TRP A CA 1
ATOM 626 C C . TRP A 1 82 ? -3.139 -12.181 4.449 1.00 92.56 82 TRP A C 1
ATOM 628 O O . TRP A 1 82 ? -3.825 -11.794 3.499 1.00 92.56 82 TRP A O 1
ATOM 638 N N . SER A 1 83 ? -2.012 -11.551 4.793 1.00 90.75 83 SER A N 1
ATOM 639 C CA . SER A 1 83 ? -1.584 -10.273 4.196 1.00 90.75 83 SER A CA 1
ATOM 640 C C . SER A 1 83 ? -1.434 -10.318 2.668 1.00 90.75 83 SER A C 1
ATOM 642 O O . SER A 1 83 ? -1.828 -9.365 1.990 1.00 90.75 83 SER A O 1
ATOM 644 N N . ASP A 1 84 ? -0.996 -11.450 2.111 1.00 91.12 84 ASP A N 1
ATOM 645 C CA . ASP A 1 84 ? -0.914 -11.671 0.658 1.00 91.12 84 ASP A CA 1
ATOM 646 C C . ASP A 1 84 ? -2.280 -11.594 -0.046 1.00 91.12 84 ASP A C 1
ATOM 648 O O . ASP A 1 84 ? -2.357 -11.266 -1.228 1.00 91.12 84 ASP A O 1
ATOM 652 N N . SER A 1 85 ? -3.376 -11.857 0.673 1.00 90.38 85 SER A N 1
ATOM 653 C CA . SER A 1 85 ? -4.748 -11.707 0.164 1.00 90.38 85 SER A CA 1
ATOM 654 C C . SER A 1 85 ? -5.325 -10.308 0.410 1.00 90.38 85 SER A C 1
ATOM 656 O O . SER A 1 85 ? -6.225 -9.879 -0.312 1.00 90.38 85 SER A O 1
ATOM 658 N N . VAL A 1 86 ? -4.791 -9.573 1.392 1.00 89.94 86 VAL A N 1
ATOM 659 C CA . VAL A 1 86 ? -5.204 -8.198 1.715 1.00 89.94 86 VAL A CA 1
ATOM 660 C C . VAL A 1 86 ? -4.696 -7.208 0.667 1.00 89.94 86 VAL A C 1
ATOM 662 O O . VAL A 1 86 ? -5.473 -6.395 0.168 1.00 89.94 86 VAL A O 1
ATOM 665 N N . GLY A 1 87 ? -3.415 -7.287 0.290 1.00 88.38 87 GLY A N 1
ATOM 666 C CA . GLY A 1 87 ? -2.800 -6.384 -0.696 1.00 88.38 87 GLY A CA 1
ATOM 667 C C . GLY A 1 87 ? -3.601 -6.254 -2.004 1.00 88.38 87 GLY A C 1
ATOM 668 O O . GLY A 1 87 ? -3.947 -5.134 -2.396 1.00 88.38 87 GLY A O 1
ATOM 669 N N . PRO A 1 88 ? -4.003 -7.370 -2.644 1.00 91.31 88 PRO A N 1
ATOM 670 C CA . PRO A 1 88 ? -4.819 -7.354 -3.851 1.00 91.31 88 PRO A CA 1
ATOM 671 C C . PRO A 1 88 ? -6.151 -6.613 -3.736 1.00 91.31 88 PRO A C 1
ATOM 673 O O . PRO A 1 88 ? -6.682 -6.225 -4.771 1.00 91.31 88 PRO A O 1
ATOM 676 N N . MET A 1 89 ? -6.713 -6.379 -2.544 1.00 92.88 89 MET A N 1
ATOM 677 C CA . MET A 1 89 ? -7.937 -5.574 -2.395 1.00 92.88 89 MET A CA 1
ATOM 678 C C . MET A 1 89 ? -7.715 -4.091 -2.722 1.00 92.88 89 MET A C 1
ATOM 680 O O . MET A 1 89 ? -8.663 -3.392 -3.081 1.00 92.88 89 MET A O 1
ATOM 684 N N . PHE A 1 90 ? -6.470 -3.618 -2.648 1.00 94.25 90 PHE A N 1
ATOM 685 C CA . PHE A 1 90 ? -6.112 -2.217 -2.865 1.00 94.25 90 PHE A CA 1
ATOM 686 C C . PHE A 1 90 ? -5.534 -1.937 -4.253 1.00 94.25 90 PHE A C 1
ATOM 688 O O . PHE A 1 90 ? -5.366 -0.769 -4.605 1.00 94.25 90 PHE A O 1
ATOM 695 N N . PHE A 1 91 ? -5.264 -2.965 -5.063 1.00 94.31 91 PHE A N 1
ATOM 696 C CA . PHE A 1 91 ? -4.731 -2.781 -6.414 1.00 94.31 91 PHE A CA 1
ATOM 697 C C . PHE A 1 91 ? -5.725 -2.028 -7.298 1.00 94.31 91 PHE A C 1
ATOM 699 O O . PHE A 1 91 ? -6.906 -2.385 -7.370 1.00 94.31 91 PHE A O 1
ATOM 706 N N . SER A 1 92 ? -5.227 -1.000 -7.988 1.00 95.44 92 SER A N 1
ATOM 707 C CA . SER A 1 92 ? -5.998 -0.271 -8.988 1.00 95.44 92 SER A CA 1
ATOM 708 C C . SER A 1 92 ? -6.295 -1.163 -10.196 1.00 95.44 92 SER A C 1
ATOM 710 O O . SER A 1 92 ? -5.557 -2.107 -10.499 1.00 95.44 92 SER A O 1
ATOM 712 N N . GLU A 1 93 ? -7.341 -0.834 -10.953 1.00 94.94 93 GLU A N 1
ATOM 713 C CA . GLU A 1 93 ? -7.623 -1.529 -12.215 1.00 94.94 93 GLU A CA 1
ATOM 714 C C . GLU A 1 93 ? -6.472 -1.413 -13.218 1.00 94.94 93 GLU A C 1
ATOM 716 O O . GLU A 1 93 ? -6.210 -2.348 -13.976 1.00 94.94 93 GLU A O 1
ATOM 721 N N . ARG A 1 94 ? -5.729 -0.301 -13.184 1.00 94.62 94 ARG A N 1
ATOM 722 C CA . ARG A 1 94 ? -4.556 -0.095 -14.034 1.00 94.62 94 ARG A CA 1
ATOM 723 C C . ARG A 1 94 ? -3.436 -1.076 -13.695 1.00 94.62 94 ARG A C 1
ATOM 725 O O . ARG A 1 94 ? -2.897 -1.702 -14.606 1.00 94.62 94 ARG A O 1
ATOM 732 N N . VAL A 1 95 ? -3.131 -1.265 -12.409 1.00 94.12 95 VAL A N 1
ATOM 733 C CA . VAL A 1 95 ? -2.154 -2.270 -11.960 1.00 94.12 95 VAL A CA 1
ATOM 734 C C . VAL A 1 95 ? -2.629 -3.673 -12.329 1.00 94.12 95 VAL A C 1
ATOM 736 O O . VAL A 1 95 ? -1.865 -4.434 -12.919 1.00 94.12 95 VAL A O 1
ATOM 739 N N . ARG A 1 96 ? -3.904 -4.007 -12.082 1.00 94.38 96 ARG A N 1
ATOM 740 C CA . ARG A 1 96 ? -4.460 -5.317 -12.465 1.00 94.38 96 ARG A CA 1
ATOM 741 C C . ARG A 1 96 ? -4.340 -5.579 -13.968 1.00 94.38 96 ARG A C 1
ATOM 743 O O . ARG A 1 96 ? -4.012 -6.692 -14.371 1.00 94.38 96 ARG A O 1
ATOM 750 N N . ALA A 1 97 ? -4.598 -4.575 -14.805 1.00 93.44 97 ALA A N 1
ATOM 751 C CA . ALA A 1 97 ? -4.448 -4.688 -16.252 1.00 93.44 97 ALA A CA 1
ATOM 752 C C . ALA A 1 97 ? -2.983 -4.885 -16.667 1.00 93.44 97 ALA A C 1
ATOM 754 O O . ALA A 1 97 ? -2.708 -5.733 -17.515 1.00 93.44 97 ALA A O 1
ATOM 755 N N . ALA A 1 98 ? -2.050 -4.157 -16.047 1.00 91.38 98 ALA A N 1
ATOM 756 C CA . ALA A 1 98 ? -0.620 -4.308 -16.300 1.00 91.38 98 ALA A CA 1
ATOM 757 C C . ALA A 1 98 ? -0.110 -5.710 -15.925 1.00 91.38 98 ALA A C 1
ATOM 759 O O . ALA A 1 98 ? 0.631 -6.309 -16.702 1.00 91.38 98 ALA A O 1
ATOM 760 N N . MET A 1 99 ? -0.555 -6.260 -14.788 1.00 90.12 99 MET A N 1
ATOM 761 C CA . MET A 1 99 ? -0.218 -7.626 -14.367 1.00 90.12 99 MET A CA 1
ATOM 762 C C . MET A 1 99 ? -0.701 -8.664 -15.389 1.00 90.12 99 MET A C 1
ATOM 764 O O . MET A 1 99 ? 0.103 -9.451 -15.878 1.00 90.12 99 MET A O 1
ATOM 768 N N . ARG A 1 100 ? -1.976 -8.599 -15.802 1.00 92.12 100 ARG A N 1
ATOM 769 C CA . ARG A 1 100 ? -2.529 -9.503 -16.830 1.00 92.12 100 ARG A CA 1
ATOM 770 C C . ARG A 1 100 ? -1.786 -9.404 -18.164 1.00 92.12 100 ARG A C 1
ATOM 772 O O . ARG A 1 100 ? -1.563 -10.409 -18.825 1.00 92.12 100 ARG A O 1
ATOM 779 N N . ALA A 1 101 ? -1.414 -8.193 -18.579 1.00 87.50 101 ALA A N 1
ATOM 780 C CA . ALA A 1 101 ? -0.679 -7.983 -19.825 1.00 87.50 101 ALA A CA 1
ATOM 781 C C . ALA A 1 101 ? 0.758 -8.525 -19.765 1.00 87.50 101 ALA A C 1
ATOM 783 O O . ALA A 1 101 ? 1.310 -8.894 -20.800 1.00 87.50 101 ALA A O 1
ATOM 784 N N . TYR A 1 102 ? 1.367 -8.555 -18.577 1.00 79.06 102 TYR A N 1
ATOM 785 C CA . TYR A 1 102 ? 2.689 -9.135 -18.369 1.00 79.06 102 TYR A CA 1
ATOM 786 C C . TYR A 1 102 ? 2.648 -10.667 -18.357 1.00 79.06 102 TYR A C 1
ATOM 788 O O . TYR A 1 102 ? 3.517 -11.287 -18.949 1.00 79.06 102 TYR A O 1
ATOM 796 N N . GLU A 1 103 ? 1.618 -11.277 -17.764 1.00 70.31 103 GLU A N 1
ATOM 797 C CA . GLU A 1 103 ? 1.432 -12.740 -17.756 1.00 70.31 103 GLU A CA 1
ATOM 798 C C . GLU A 1 103 ? 1.217 -13.345 -19.155 1.00 70.31 103 GLU A C 1
ATOM 800 O O . GLU A 1 103 ? 1.442 -14.535 -19.358 1.00 70.3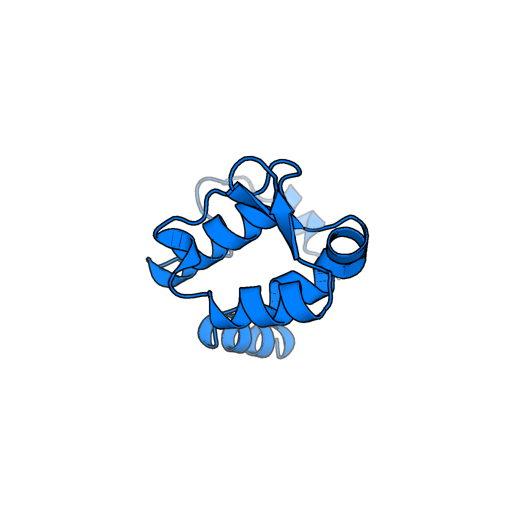1 103 GLU A O 1
ATOM 805 N N . LEU A 1 104 ? 0.784 -12.535 -20.125 1.00 60.00 104 LEU A N 1
ATOM 806 C CA . LEU A 1 104 ? 0.593 -12.937 -21.522 1.00 60.00 104 LEU A CA 1
ATOM 807 C C . LEU A 1 104 ? 1.867 -12.809 -22.387 1.00 60.00 104 LEU A C 1
ATOM 809 O O . LEU A 1 104 ? 1.793 -13.066 -23.591 1.00 60.00 104 LEU A O 1
ATOM 813 N N . LYS A 1 105 ? 3.000 -12.384 -21.813 1.00 55.03 105 LYS A N 1
ATOM 814 C CA . LYS A 1 105 ? 4.312 -12.293 -22.480 1.00 55.03 105 LYS A CA 1
ATOM 815 C C . LYS A 1 105 ? 5.221 -13.449 -22.082 1.00 55.03 105 LYS A C 1
ATOM 817 O O . LYS A 1 105 ? 5.949 -13.920 -22.983 1.00 55.03 105 LYS A O 1
#

Nearest PDB structures (foldseek):
  2fxa-assembly3_A  TM=4.607E-01  e=4.585E-01  Bacillus subtilis
  6sv4-assembly1_Ic  TM=4.565E-01  e=4.302E-01  Saccharomyces cerevisiae
  4v6i-assembly1_AS  TM=4.482E-01  e=9.238E-01  Saccharomyces cerevisiae
  3tqn-assembly2_B  TM=3.774E-01  e=6.718E-01  Coxiella burnetii

Secondary structure (DSSP, 8-state):
--SHHHHHHH----SS-SS-----HHHHHHHHHHHHHTSTT-EES-TTTGGGHHHHHHHHTTTSEEE-TTSEEEE-HHHHHTHHHHGGGT--HHHHHHHHHHHT-

Foldseek 3Di:
DPCPVVVVVVDDDPPDDPDDDDDDPLNVLLVVQLVQQLDPQHAAPDPSCVVVVVLLVVCVVVVQWDQDPVRGIYGDPVVNVCSVVSSVSSDDPVNVVVVVVVVVD

Radius of gyration: 17.59 Å; Cα contacts (8 Å, |Δi|>4): 77; chains: 1; bounding box: 44×31×44 Å

Sequence (105 aa):
MRGIIDDYVGTKDFSRAEVGYLLDDDERARRILMQSLLQSAGMEQGDVAKPFGAQLDLLMARGFVETTTEGHVRLTAEGLAWSDSVGPMFFSERVRAAMRAYELK

Solvent-accessible surface area (backbone atoms only — not comparable to full-atom values): 6357 Å² total; per-residue (Å²): 144,85,49,70,66,57,54,57,72,65,59,86,75,79,91,61,78,94,74,86,78,90,70,53,74,68,52,47,36,44,49,51,48,53,56,29,38,72,34,93,79,22,32,68,85,42,80,68,45,60,89,44,45,70,60,51,51,57,32,36,78,69,57,23,33,46,71,47,98,87,54,24,40,22,50,30,77,64,22,53,77,42,37,84,66,51,57,66,75,63,58,49,72,67,55,54,50,52,52,58,61,55,76,75,106